Protein AF-A0A644VHV3-F1 (afdb_monomer_lite)

Organism: NCBI:txid1076179

Foldseek 3Di:
DFLPDDAAADAADPQLVVVLVVLVVQADDQDPPPDDPVVSCVVRVVSHLSLLVSLLCLRVNDPPDVVQCVVPPDDSVCVSVVVSVVSSCSLVPVDDPVRSVVSVVVSVVRRPVVVSCVVVVVVVVVVVVPPPDDDD

Radius of gyration: 18.45 Å; chains: 1; bounding box: 36×52×49 Å

pLDDT: mean 85.58, std 15.41, range [44.44, 98.0]

Secondary structure (DSSP, 8-state):
-BTTBPPPPPPP-HHHHHHHHHHHTTS-----SSS-HHHHHHHHGGG-THHHHHHHHHHH--TT-HHHH-STTTTTHHHHHHHHHHHHHHHHHHS-HHHHHHHHHHHHHHTTHHHHHHHHHHHHHHHHHS------

Sequence (136 aa):
MVGGVKYEVSPPSIATLIEVSGLVSQLPRVQSEGVNIIEEVIRTAKDCRVIGDILAVLILGPTTNPKNTKHRLFGLKNSFQKEYSRLVENILYDLSPSEVNSLTMELLKLKEIPDFFAITAFLSEINLLTPTGKAV

Structure (mmCIF, N/CA/C/O backbone):
data_AF-A0A644VHV3-F1
#
_entry.id   AF-A0A644VHV3-F1
#
loop_
_atom_site.group_PDB
_atom_site.id
_atom_site.type_symbol
_atom_site.label_atom_id
_atom_site.label_alt_id
_atom_site.label_comp_id
_atom_site.label_asym_id
_atom_site.label_entity_id
_atom_site.label_seq_id
_atom_site.pdbx_PDB_ins_code
_atom_site.Cartn_x
_atom_site.Cartn_y
_atom_site.Cartn_z
_atom_site.occupancy
_atom_site.B_iso_or_equiv
_atom_site.auth_seq_id
_atom_site.auth_comp_id
_atom_site.auth_asym_id
_atom_site.auth_atom_id
_atom_site.pdbx_PDB_model_num
ATOM 1 N N . MET A 1 1 ? 12.362 -9.249 -2.851 1.00 79.19 1 MET A N 1
ATOM 2 C CA . MET A 1 1 ? 11.900 -9.904 -4.101 1.00 79.19 1 MET A CA 1
ATOM 3 C C . MET A 1 1 ? 10.419 -10.178 -3.943 1.00 79.19 1 MET A C 1
ATOM 5 O O . MET A 1 1 ? 10.008 -10.425 -2.820 1.00 79.19 1 MET A O 1
ATOM 9 N N . VAL A 1 2 ? 9.637 -10.121 -5.016 1.00 87.00 2 VAL A N 1
ATOM 10 C CA . VAL A 1 2 ? 8.190 -10.391 -4.996 1.00 87.00 2 VAL A CA 1
ATOM 11 C C . VAL A 1 2 ? 7.864 -11.302 -6.177 1.00 87.00 2 VAL A C 1
ATOM 13 O O . VAL A 1 2 ? 8.220 -10.968 -7.309 1.00 87.00 2 VAL A O 1
ATOM 16 N N . GLY A 1 3 ? 7.284 -12.479 -5.923 1.00 81.00 3 GLY A N 1
ATOM 17 C CA . GLY A 1 3 ? 7.049 -13.497 -6.962 1.00 81.00 3 GLY A CA 1
ATOM 18 C C . GLY A 1 3 ? 8.317 -13.867 -7.748 1.00 81.00 3 GLY A C 1
ATOM 19 O O . GLY A 1 3 ? 8.314 -13.916 -8.975 1.00 81.00 3 GLY A O 1
ATOM 20 N N . GLY A 1 4 ? 9.461 -13.990 -7.062 1.00 82.19 4 GLY A N 1
ATOM 21 C CA . GLY A 1 4 ? 10.756 -14.285 -7.695 1.00 82.19 4 GLY A CA 1
ATOM 22 C C . GLY A 1 4 ? 11.373 -13.145 -8.523 1.00 82.19 4 GLY A C 1
ATOM 23 O O . GLY A 1 4 ? 12.461 -13.314 -9.069 1.00 82.19 4 GLY A O 1
ATOM 24 N N . VAL A 1 5 ? 10.742 -11.967 -8.586 1.00 87.44 5 VAL A N 1
ATOM 25 C CA . VAL A 1 5 ? 11.252 -10.788 -9.305 1.00 87.44 5 VAL A CA 1
ATOM 26 C C . VAL A 1 5 ? 11.867 -9.787 -8.321 1.00 87.44 5 VAL A C 1
ATOM 28 O O . VAL A 1 5 ? 11.356 -9.552 -7.221 1.00 87.44 5 VAL A O 1
ATOM 31 N N . LYS A 1 6 ? 13.007 -9.194 -8.692 1.00 89.81 6 LYS A N 1
ATOM 32 C CA . LYS A 1 6 ? 13.626 -8.096 -7.940 1.00 89.81 6 LYS A CA 1
ATOM 33 C C . LYS A 1 6 ? 13.107 -6.769 -8.489 1.00 89.81 6 LYS A C 1
ATOM 35 O O . LYS A 1 6 ? 13.349 -6.459 -9.648 1.00 89.81 6 LYS A O 1
ATOM 40 N N . TYR A 1 7 ? 12.432 -6.006 -7.638 1.00 88.75 7 TYR A N 1
ATOM 41 C CA . TYR A 1 7 ? 11.961 -4.658 -7.940 1.00 88.75 7 TYR A CA 1
ATOM 42 C C . TYR A 1 7 ? 12.870 -3.634 -7.265 1.00 88.75 7 TYR A C 1
ATOM 44 O O . TYR A 1 7 ? 13.326 -3.856 -6.140 1.00 88.75 7 TYR A O 1
ATOM 52 N N . GLU A 1 8 ? 13.134 -2.527 -7.951 1.00 88.81 8 GLU A N 1
ATOM 53 C CA . GLU A 1 8 ? 13.788 -1.368 -7.354 1.00 88.81 8 GLU A CA 1
ATOM 54 C C . GLU A 1 8 ? 12.729 -0.524 -6.641 1.00 88.81 8 GLU A C 1
ATOM 56 O O . GLU A 1 8 ? 11.767 -0.063 -7.257 1.00 88.81 8 GLU A O 1
ATOM 61 N N . VAL A 1 9 ? 12.875 -0.364 -5.325 1.00 91.50 9 VAL A N 1
ATOM 62 C CA . VAL A 1 9 ? 11.934 0.432 -4.535 1.00 91.50 9 VAL A CA 1
ATOM 63 C C . VAL A 1 9 ? 12.152 1.902 -4.866 1.00 91.50 9 VAL A C 1
ATOM 65 O O . VAL A 1 9 ? 13.238 2.443 -4.671 1.00 91.50 9 VAL A O 1
ATOM 68 N N . SER A 1 10 ? 11.098 2.556 -5.342 1.00 89.94 10 SER A N 1
ATOM 69 C CA . SER A 1 10 ? 11.120 3.977 -5.664 1.00 89.94 10 SER A CA 1
ATOM 70 C C . SER A 1 10 ? 11.483 4.817 -4.436 1.00 89.94 10 SER A C 1
ATOM 72 O O . SER A 1 10 ? 11.054 4.483 -3.323 1.00 89.94 10 SER A O 1
ATOM 74 N N . PRO A 1 11 ? 12.199 5.942 -4.611 1.00 90.38 11 PRO A N 1
ATOM 75 C CA . PRO A 1 11 ? 12.471 6.869 -3.521 1.00 90.38 11 PRO A CA 1
ATOM 76 C C . PRO A 1 11 ? 11.186 7.340 -2.813 1.00 90.38 11 PRO A C 1
ATOM 78 O O . PRO A 1 11 ? 10.105 7.326 -3.418 1.00 90.38 11 PRO A O 1
ATOM 81 N N . PRO A 1 12 ? 11.273 7.766 -1.542 1.00 91.06 12 PRO A N 1
ATOM 82 C CA . PRO A 1 12 ? 10.152 8.374 -0.831 1.00 91.06 12 PRO A CA 1
ATOM 83 C C . PRO A 1 12 ? 9.606 9.588 -1.581 1.00 91.06 12 PRO A C 1
ATOM 85 O O . PRO A 1 12 ? 10.353 10.375 -2.165 1.00 91.06 12 PRO A O 1
ATOM 88 N N . SER A 1 13 ? 8.283 9.738 -1.595 1.00 93.56 13 SER A N 1
ATOM 89 C CA . SER A 1 13 ? 7.646 10.929 -2.148 1.00 93.56 13 SER A CA 1
ATOM 90 C C . SER A 1 13 ? 6.311 11.204 -1.466 1.00 93.56 13 SER A C 1
ATOM 92 O O . SER A 1 13 ? 5.577 10.276 -1.121 1.00 93.56 13 SER A O 1
ATOM 94 N N . ILE A 1 14 ? 5.964 12.489 -1.345 1.00 93.75 14 ILE A N 1
ATOM 95 C CA . ILE A 1 14 ? 4.660 12.934 -0.828 1.00 93.75 14 ILE A CA 1
ATOM 96 C C . ILE A 1 14 ? 3.515 12.303 -1.636 1.00 93.75 14 ILE A C 1
ATOM 98 O O . ILE A 1 14 ? 2.535 11.835 -1.065 1.00 93.75 14 ILE A O 1
ATOM 102 N N . ALA A 1 15 ? 3.656 12.225 -2.963 1.00 94.56 15 ALA A N 1
ATOM 103 C CA . ALA A 1 15 ? 2.641 11.648 -3.840 1.00 94.56 15 ALA A CA 1
ATOM 104 C C . ALA A 1 15 ? 2.408 10.147 -3.579 1.00 94.56 15 ALA A C 1
ATOM 106 O O . ALA A 1 15 ? 1.265 9.702 -3.633 1.00 94.56 15 ALA A O 1
ATOM 107 N N . THR A 1 16 ? 3.452 9.384 -3.224 1.00 94.75 16 THR A N 1
ATOM 108 C CA . THR A 1 16 ? 3.307 7.983 -2.787 1.00 94.75 16 THR A CA 1
ATOM 109 C C . THR A 1 16 ? 2.397 7.890 -1.564 1.00 94.75 16 THR A C 1
ATOM 111 O O . THR A 1 16 ? 1.466 7.093 -1.559 1.00 94.75 16 THR A O 1
ATOM 114 N N . LEU A 1 17 ? 2.642 8.708 -0.535 1.00 95.56 17 LEU A N 1
ATOM 115 C CA . LEU A 1 17 ? 1.877 8.663 0.716 1.00 95.56 17 LEU A CA 1
ATOM 116 C C . LEU A 1 17 ? 0.434 9.155 0.537 1.00 95.56 17 LEU A C 1
ATOM 118 O O . LEU A 1 17 ? -0.477 8.597 1.145 1.00 95.56 17 LEU A O 1
ATOM 122 N N . ILE A 1 18 ? 0.207 10.137 -0.342 1.00 95.44 18 ILE A N 1
ATOM 123 C CA . ILE A 1 18 ? -1.143 10.575 -0.732 1.00 95.44 18 ILE A CA 1
ATOM 124 C C . ILE A 1 18 ? -1.911 9.429 -1.401 1.00 95.44 18 ILE A C 1
ATOM 126 O O . ILE A 1 18 ? -3.044 9.145 -1.017 1.00 95.44 18 ILE A O 1
ATOM 130 N N . GLU A 1 19 ? -1.307 8.759 -2.385 1.00 96.56 19 GLU A N 1
ATOM 131 C CA . GLU A 1 19 ? -1.970 7.679 -3.123 1.00 96.56 19 GLU A CA 1
ATOM 132 C C . GLU A 1 19 ? -2.214 6.453 -2.230 1.00 96.56 19 GLU A C 1
ATOM 134 O O . GLU A 1 19 ? -3.318 5.910 -2.226 1.00 96.56 19 GLU A O 1
ATOM 139 N N . VAL A 1 20 ? -1.245 6.086 -1.380 1.00 96.44 20 VAL A N 1
ATOM 140 C CA . VAL A 1 20 ? -1.416 5.043 -0.353 1.00 96.44 20 VAL A CA 1
ATOM 141 C C . VAL A 1 20 ? -2.551 5.390 0.608 1.00 96.44 20 VAL A C 1
ATOM 143 O O . VAL A 1 20 ? -3.379 4.528 0.881 1.00 96.44 20 VAL A O 1
ATOM 146 N N . SER A 1 21 ? -2.640 6.634 1.088 1.00 95.75 21 SER A N 1
ATOM 147 C CA . SER A 1 21 ? -3.743 7.079 1.953 1.00 95.75 21 SER A CA 1
ATOM 148 C C . SER A 1 21 ? -5.107 6.915 1.268 1.00 95.75 21 SER A C 1
ATOM 150 O O . SER A 1 21 ? -6.043 6.360 1.848 1.00 95.75 21 SER A O 1
ATOM 152 N N . GLY A 1 22 ? -5.201 7.302 -0.009 1.00 97.00 22 GLY A N 1
ATOM 153 C CA . GLY A 1 22 ? -6.402 7.099 -0.819 1.00 97.00 22 GLY A CA 1
ATOM 154 C C . GLY A 1 22 ? -6.779 5.623 -0.971 1.00 97.00 22 GLY A C 1
ATOM 155 O O . GLY A 1 22 ? -7.949 5.273 -0.832 1.00 97.00 22 GLY A O 1
ATOM 156 N N . LEU A 1 23 ? -5.807 4.740 -1.201 1.00 97.25 23 LEU A N 1
ATOM 157 C CA . LEU A 1 23 ? -6.042 3.297 -1.306 1.00 97.25 23 LEU A CA 1
ATOM 158 C C . LEU A 1 23 ? -6.438 2.671 0.040 1.00 97.25 23 LEU A C 1
ATOM 160 O O . LEU A 1 23 ? -7.383 1.890 0.097 1.00 97.25 23 LEU A O 1
ATOM 164 N N . VAL A 1 24 ? -5.783 3.059 1.138 1.00 95.69 24 VAL A N 1
ATOM 165 C CA . VAL A 1 24 ? -6.124 2.608 2.500 1.00 95.69 24 VAL A CA 1
ATOM 166 C C . VAL A 1 24 ? -7.560 2.984 2.862 1.00 95.69 24 VAL A C 1
ATOM 168 O O . VAL A 1 24 ? -8.247 2.193 3.500 1.00 95.69 24 VAL A O 1
ATOM 171 N N . SER A 1 25 ? -8.055 4.139 2.404 1.00 96.44 25 SER A N 1
ATOM 172 C CA . SER A 1 25 ? -9.447 4.551 2.642 1.00 96.44 25 SER A CA 1
ATOM 173 C C . SER A 1 25 ? -10.498 3.622 2.012 1.00 96.44 25 SER A C 1
ATOM 175 O O . SER A 1 25 ? -11.664 3.675 2.400 1.00 96.44 25 SER A O 1
ATOM 177 N N . GLN A 1 26 ? -10.094 2.769 1.062 1.00 96.31 26 GLN A N 1
ATOM 178 C CA . GLN A 1 26 ? -10.954 1.779 0.405 1.00 96.31 26 GLN A CA 1
ATOM 179 C C . GLN A 1 26 ? -10.984 0.433 1.140 1.00 96.31 26 GLN A C 1
ATOM 181 O O . GLN A 1 26 ? -11.816 -0.410 0.806 1.00 96.31 26 GLN A O 1
ATOM 186 N N . LEU A 1 27 ? -10.094 0.205 2.115 1.00 95.31 27 LEU A N 1
ATOM 187 C CA . LEU A 1 27 ? -10.106 -1.030 2.895 1.00 95.31 27 LEU A CA 1
ATOM 188 C C . LEU A 1 27 ? -11.428 -1.163 3.670 1.00 95.31 27 LEU A C 1
ATOM 190 O O . LEU A 1 27 ? -11.937 -0.171 4.207 1.00 95.31 27 LEU A O 1
ATOM 194 N N . PRO A 1 28 ? -11.989 -2.383 3.773 1.00 93.06 28 PRO A N 1
ATOM 195 C CA . PRO A 1 28 ? -13.171 -2.607 4.589 1.00 93.06 28 PRO A CA 1
ATOM 196 C C . PRO A 1 28 ? -12.867 -2.276 6.053 1.00 93.06 28 PRO A C 1
ATOM 198 O O . PRO A 1 28 ? -11.754 -2.472 6.545 1.00 93.06 28 PRO A O 1
ATOM 201 N N . ARG A 1 29 ? -13.878 -1.797 6.782 1.00 89.75 29 ARG A N 1
ATOM 202 C CA . ARG A 1 29 ? -13.746 -1.587 8.228 1.00 89.75 29 ARG A CA 1
ATOM 203 C C . ARG A 1 29 ? -13.602 -2.937 8.924 1.00 89.75 29 ARG A C 1
ATOM 205 O O . ARG A 1 29 ? -14.565 -3.705 8.969 1.00 89.75 29 ARG A O 1
ATOM 212 N N . VAL A 1 30 ? -12.420 -3.176 9.484 1.00 86.44 30 VAL A N 1
ATOM 213 C CA . VAL A 1 30 ? -12.123 -4.359 10.291 1.00 86.44 30 VAL A CA 1
ATOM 214 C C . VAL A 1 30 ? -12.462 -4.069 11.749 1.00 86.44 30 VAL A C 1
ATOM 216 O O . VAL A 1 30 ? -11.990 -3.084 12.317 1.00 86.44 30 VAL A O 1
ATOM 219 N N . GLN A 1 31 ? -13.291 -4.912 12.357 1.00 81.19 31 GLN A N 1
ATOM 220 C CA . GLN A 1 31 ? -13.576 -4.849 13.789 1.00 81.19 31 GLN A CA 1
ATOM 221 C C . GLN A 1 31 ? -12.488 -5.603 14.553 1.00 81.19 31 GLN A C 1
ATOM 223 O O . GLN A 1 31 ? -12.355 -6.815 14.418 1.00 81.19 31 GLN A O 1
ATOM 228 N N . SER A 1 32 ? -11.702 -4.880 15.348 1.00 73.56 32 SER A N 1
ATOM 229 C CA . SER A 1 32 ? -10.607 -5.455 16.139 1.00 73.56 32 SER A CA 1
ATOM 230 C C . SER A 1 32 ? -11.008 -5.834 17.566 1.00 73.56 32 SER A C 1
ATOM 232 O O . SER A 1 32 ? -10.262 -6.543 18.235 1.00 73.56 32 SER A O 1
ATOM 234 N N . GLU A 1 33 ? -12.164 -5.375 18.049 1.00 81.25 33 GLU A N 1
ATOM 235 C CA . GLU A 1 33 ? -12.616 -5.578 19.427 1.00 81.25 33 GLU A CA 1
ATOM 236 C C . GLU A 1 33 ? -13.902 -6.403 19.479 1.00 81.25 33 GLU A C 1
ATOM 238 O O . GLU A 1 33 ? -14.856 -6.133 18.753 1.00 81.25 33 GLU A O 1
ATOM 243 N N . GLY A 1 34 ? -13.934 -7.407 20.360 1.00 79.38 34 GLY A N 1
ATOM 244 C CA . GLY A 1 34 ? -15.148 -8.171 20.667 1.00 79.38 34 GLY A CA 1
ATOM 245 C C . GLY A 1 34 ? -15.638 -9.131 19.575 1.00 79.38 34 GLY A C 1
ATOM 246 O O . GLY A 1 34 ? -16.719 -9.693 19.732 1.00 79.38 34 GLY A O 1
ATOM 247 N N . VAL A 1 35 ? -14.869 -9.347 18.499 1.00 82.75 35 VAL A N 1
ATOM 248 C CA . VAL A 1 35 ? -15.245 -10.208 17.360 1.00 82.75 35 VAL A CA 1
ATOM 249 C C . VAL A 1 35 ? -14.270 -11.379 17.198 1.00 82.75 35 VAL A C 1
ATOM 251 O O . VAL A 1 35 ? -13.074 -11.264 17.466 1.00 82.75 35 VAL A O 1
ATOM 254 N N . ASN A 1 36 ? -14.782 -12.524 16.739 1.00 91.31 36 ASN A N 1
ATOM 255 C CA . ASN A 1 36 ? -13.964 -13.667 16.344 1.00 91.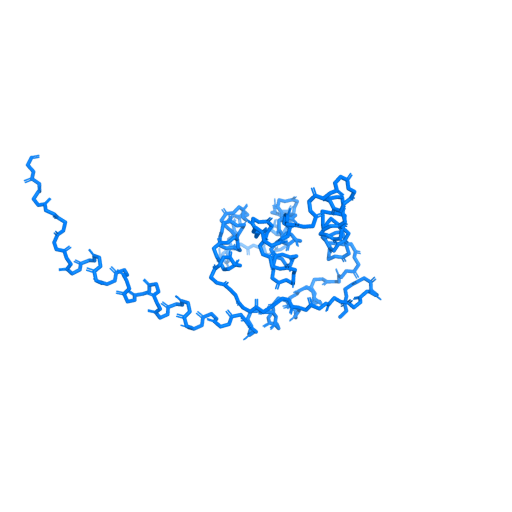31 36 ASN A CA 1
ATOM 256 C C . ASN A 1 36 ? -13.165 -13.337 15.070 1.00 91.31 36 ASN A C 1
ATOM 258 O O . ASN A 1 36 ? -13.739 -13.077 14.014 1.00 91.31 36 ASN A O 1
ATOM 262 N N . ILE A 1 37 ? -11.834 -13.405 15.156 1.00 90.94 37 ILE A N 1
ATOM 263 C CA . ILE A 1 37 ? -10.919 -13.077 14.051 1.00 90.94 37 ILE A CA 1
ATOM 264 C C . ILE A 1 37 ? -11.214 -13.910 12.795 1.00 90.94 37 ILE A C 1
ATOM 266 O O . ILE A 1 37 ? -11.148 -13.385 11.689 1.00 90.94 37 ILE A O 1
ATOM 270 N N . ILE A 1 38 ? -11.558 -15.194 12.940 1.00 92.94 38 ILE A N 1
ATOM 271 C CA . ILE A 1 38 ? -11.833 -16.072 11.793 1.00 92.94 38 ILE A CA 1
ATOM 272 C C . ILE A 1 38 ? -13.086 -15.596 11.053 1.00 92.94 38 ILE A C 1
ATOM 274 O O . ILE A 1 38 ? -13.072 -15.483 9.828 1.00 92.94 38 ILE A O 1
ATOM 278 N N . GLU A 1 39 ? -14.152 -15.282 11.789 1.00 91.75 39 GLU A N 1
ATOM 279 C CA . GLU A 1 39 ? -15.399 -14.766 11.214 1.00 91.75 39 GLU A CA 1
ATOM 280 C C . GLU A 1 39 ? -15.167 -13.422 10.522 1.00 91.75 39 GLU A C 1
ATOM 282 O O . GLU A 1 39 ? -15.628 -13.208 9.400 1.00 91.75 39 GLU A O 1
ATOM 287 N N . GLU A 1 40 ? -14.390 -12.545 11.155 1.00 92.88 40 GLU A N 1
ATOM 288 C CA . GLU A 1 40 ? -14.056 -11.236 10.608 1.00 92.88 40 GLU A CA 1
ATOM 289 C C . GLU A 1 40 ? -13.243 -11.333 9.313 1.00 92.88 40 GLU A C 1
ATOM 291 O O . GLU A 1 40 ? -13.531 -10.633 8.338 1.00 92.88 40 GLU A O 1
ATOM 296 N N . VAL A 1 41 ? -12.263 -12.236 9.268 1.00 93.12 41 VAL A N 1
ATOM 297 C CA . VAL A 1 41 ? -11.461 -12.488 8.067 1.00 93.12 41 VAL A CA 1
ATOM 298 C C . VAL A 1 41 ? -12.333 -13.059 6.951 1.00 93.12 41 VAL A C 1
ATOM 300 O O . VAL A 1 41 ? -12.291 -12.544 5.837 1.00 93.12 41 VAL A O 1
ATOM 303 N N . ILE A 1 42 ? -13.173 -14.061 7.228 1.00 93.50 42 ILE A N 1
ATOM 304 C CA . ILE A 1 42 ? -14.086 -14.631 6.220 1.00 93.50 42 ILE A CA 1
ATOM 305 C C . ILE A 1 42 ? -15.039 -13.557 5.671 1.00 93.50 42 ILE A C 1
ATOM 307 O O . ILE A 1 42 ? -15.329 -13.537 4.473 1.00 93.50 42 ILE A O 1
ATOM 311 N N . ARG A 1 43 ? -15.499 -12.639 6.529 1.00 92.69 43 ARG A N 1
ATOM 312 C CA . ARG A 1 43 ? -16.398 -11.538 6.163 1.00 92.69 43 ARG A CA 1
ATOM 313 C C . ARG A 1 43 ? -15.738 -10.510 5.245 1.00 92.69 43 ARG A C 1
ATOM 315 O O . ARG A 1 43 ? -16.391 -10.037 4.317 1.00 92.69 43 ARG A O 1
ATOM 322 N N . THR A 1 44 ? -14.485 -10.150 5.518 1.00 94.56 44 THR A N 1
ATOM 323 C CA . THR A 1 44 ? -13.831 -8.968 4.927 1.00 94.56 44 THR A CA 1
ATOM 324 C C . THR A 1 44 ? -12.798 -9.289 3.847 1.00 94.56 44 THR A C 1
ATOM 326 O O . THR A 1 44 ? -12.586 -8.468 2.958 1.00 94.56 44 THR A O 1
ATOM 329 N N . ALA A 1 45 ? -12.179 -10.475 3.853 1.00 94.06 45 ALA A N 1
ATOM 330 C CA . ALA A 1 45 ? -11.006 -10.768 3.021 1.00 94.06 45 ALA A CA 1
ATOM 331 C C . ALA A 1 45 ? -11.241 -10.606 1.511 1.00 94.06 45 ALA A C 1
ATOM 333 O O . ALA A 1 45 ? -10.344 -10.159 0.797 1.00 94.06 45 ALA A O 1
ATOM 334 N N . LYS A 1 46 ? -12.447 -10.921 1.015 1.00 93.38 46 LYS A N 1
ATOM 335 C CA . LYS A 1 46 ? -12.802 -10.757 -0.408 1.00 93.38 46 LYS A CA 1
ATOM 336 C C . LYS A 1 46 ? -12.686 -9.301 -0.892 1.00 93.38 46 LYS A C 1
ATOM 338 O O . LYS A 1 46 ? -12.439 -9.074 -2.073 1.00 93.38 46 LYS A O 1
ATOM 343 N N . ASP A 1 47 ? -12.835 -8.341 0.021 1.00 94.25 47 ASP A N 1
ATOM 344 C CA . ASP A 1 47 ? -12.829 -6.904 -0.253 1.00 94.25 47 ASP A CA 1
ATOM 345 C C . ASP A 1 47 ? -11.428 -6.285 -0.028 1.00 94.25 47 ASP A C 1
ATOM 347 O O . ASP A 1 47 ? -11.226 -5.090 -0.227 1.00 94.25 47 ASP A O 1
ATOM 351 N N . CYS A 1 48 ? -10.421 -7.093 0.332 1.00 95.25 48 CYS A N 1
ATOM 352 C CA . CYS A 1 48 ? -9.056 -6.645 0.633 1.00 95.25 48 CYS A CA 1
ATOM 353 C C . CYS A 1 48 ? -8.093 -6.695 -0.566 1.00 95.25 48 CYS A C 1
ATOM 355 O O . CYS A 1 48 ? -6.879 -6.583 -0.390 1.00 95.25 48 CYS A O 1
ATOM 357 N N . ARG A 1 49 ? -8.595 -6.832 -1.802 1.00 95.44 49 ARG A N 1
ATOM 358 C CA . ARG A 1 49 ? -7.742 -6.885 -3.009 1.00 95.44 49 ARG A CA 1
ATOM 359 C C . ARG A 1 49 ? -6.847 -5.645 -3.164 1.00 95.44 49 ARG A C 1
ATOM 361 O O . ARG A 1 49 ? -5.736 -5.760 -3.674 1.00 95.44 49 ARG A O 1
ATOM 368 N N . VAL A 1 50 ? -7.301 -4.501 -2.645 1.00 97.06 50 VAL A N 1
ATOM 369 C CA . VAL A 1 50 ? -6.576 -3.218 -2.630 1.00 97.06 50 VAL A CA 1
ATOM 370 C C . VAL A 1 50 ? -5.228 -3.273 -1.891 1.00 97.06 50 VAL A C 1
ATOM 372 O O . VAL A 1 50 ? -4.368 -2.429 -2.125 1.00 97.06 50 VAL A O 1
ATOM 375 N N . ILE A 1 51 ? -4.979 -4.290 -1.051 1.00 97.62 51 ILE A N 1
ATOM 376 C CA . ILE A 1 51 ? -3.662 -4.518 -0.426 1.00 97.62 51 ILE A CA 1
ATOM 377 C C . ILE A 1 51 ? -2.558 -4.638 -1.486 1.00 97.62 51 ILE A C 1
ATOM 379 O O . ILE A 1 51 ? -1.466 -4.094 -1.304 1.00 97.62 51 ILE A O 1
ATOM 383 N N . GLY A 1 52 ? -2.848 -5.309 -2.607 1.00 97.75 52 GLY A N 1
ATOM 384 C CA . GLY A 1 52 ? -1.901 -5.432 -3.712 1.00 97.75 52 GLY A CA 1
ATOM 385 C C . GLY A 1 52 ? -1.528 -4.069 -4.296 1.00 97.75 52 GLY A C 1
ATOM 386 O O . GLY A 1 52 ? -0.346 -3.782 -4.478 1.00 97.75 52 GLY A O 1
ATOM 387 N N . ASP A 1 53 ? -2.520 -3.202 -4.511 1.00 97.88 53 ASP A N 1
ATOM 388 C CA . ASP A 1 53 ? -2.320 -1.857 -5.056 1.00 97.88 53 ASP A CA 1
ATOM 389 C C . ASP A 1 53 ? -1.533 -0.955 -4.092 1.00 97.88 53 ASP A C 1
ATOM 391 O O . ASP A 1 53 ? -0.619 -0.244 -4.516 1.00 97.88 53 ASP A O 1
ATOM 395 N N . ILE A 1 54 ? -1.825 -1.026 -2.785 1.00 98.00 54 ILE A N 1
ATOM 396 C CA . ILE A 1 54 ? -1.094 -0.289 -1.737 1.00 98.00 54 ILE A CA 1
ATOM 397 C C . ILE A 1 54 ? 0.399 -0.620 -1.803 1.00 98.00 54 ILE A C 1
ATOM 399 O O . ILE A 1 54 ? 1.248 0.275 -1.856 1.00 98.00 54 ILE A O 1
ATOM 403 N N . LEU A 1 55 ? 0.728 -1.911 -1.824 1.00 97.88 55 LEU A N 1
ATOM 404 C CA . LEU A 1 55 ? 2.113 -2.369 -1.849 1.00 97.88 55 LEU A CA 1
ATOM 405 C C . LEU A 1 55 ? 2.795 -2.079 -3.185 1.00 97.88 55 LEU A C 1
ATOM 407 O O . LEU A 1 55 ? 3.960 -1.680 -3.198 1.00 97.88 55 LEU A O 1
ATOM 411 N N . ALA A 1 56 ? 2.076 -2.193 -4.301 1.00 97.19 56 ALA A N 1
ATOM 412 C CA . ALA A 1 56 ? 2.602 -1.821 -5.606 1.00 97.19 56 ALA A CA 1
ATOM 413 C C . ALA A 1 56 ? 2.952 -0.326 -5.677 1.00 97.19 56 ALA A C 1
ATOM 415 O O . ALA A 1 56 ? 4.018 0.015 -6.186 1.00 97.19 56 ALA A O 1
ATOM 416 N N . VAL A 1 57 ? 2.133 0.563 -5.102 1.00 96.88 57 VAL A N 1
ATOM 417 C CA . VAL A 1 57 ? 2.442 2.003 -5.008 1.00 96.88 57 VAL A CA 1
ATOM 418 C C . VAL A 1 57 ? 3.629 2.270 -4.081 1.00 96.88 57 VAL A C 1
ATOM 420 O O . VAL A 1 57 ? 4.483 3.105 -4.386 1.00 96.88 57 VAL A O 1
ATOM 423 N N . LEU A 1 58 ? 3.741 1.549 -2.963 1.00 96.19 58 LEU A N 1
ATOM 424 C CA . LEU A 1 58 ? 4.905 1.659 -2.080 1.00 96.19 58 LEU A CA 1
ATOM 425 C C . LEU A 1 58 ? 6.206 1.224 -2.782 1.00 96.19 58 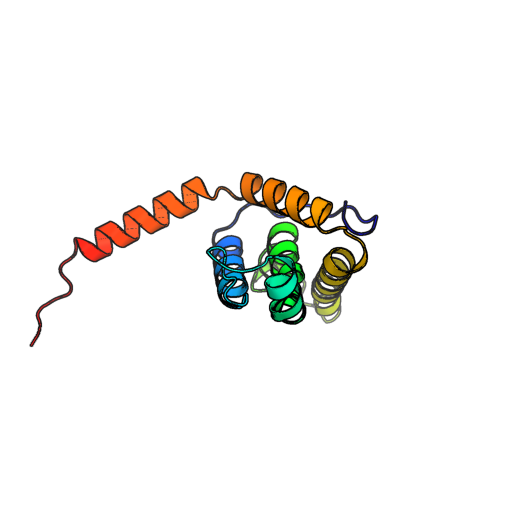LEU A C 1
ATOM 427 O O . LEU A 1 58 ? 7.252 1.831 -2.549 1.00 96.19 58 LEU A O 1
ATOM 431 N N . ILE A 1 59 ? 6.159 0.224 -3.664 1.00 95.88 59 ILE A N 1
ATOM 432 C CA . ILE A 1 59 ? 7.332 -0.276 -4.396 1.00 95.88 59 ILE A CA 1
ATOM 433 C C . ILE A 1 59 ? 7.639 0.590 -5.626 1.00 95.88 59 ILE A C 1
ATOM 435 O O . ILE A 1 59 ? 8.739 1.124 -5.731 1.00 95.88 59 ILE A O 1
ATOM 439 N N . LEU A 1 60 ? 6.688 0.760 -6.544 1.00 94.12 60 LEU A N 1
ATOM 440 C CA . LEU A 1 60 ? 6.891 1.407 -7.852 1.00 94.12 60 LEU A CA 1
ATOM 441 C C . LEU A 1 60 ? 6.621 2.919 -7.849 1.00 94.12 60 LEU A C 1
ATOM 443 O O . LEU A 1 60 ? 6.854 3.596 -8.852 1.00 94.12 60 LEU A O 1
ATOM 447 N N . GLY A 1 61 ? 6.128 3.459 -6.735 1.00 93.12 61 GLY A N 1
ATOM 448 C CA . GLY A 1 61 ? 5.702 4.848 -6.640 1.00 93.12 61 GLY A CA 1
ATOM 449 C C . GLY A 1 61 ? 4.284 5.086 -7.182 1.00 93.12 61 GLY A C 1
ATOM 450 O O . GLY A 1 61 ? 3.599 4.154 -7.603 1.00 93.12 61 GLY A O 1
ATOM 451 N N . PRO A 1 62 ? 3.821 6.348 -7.152 1.00 92.50 62 PRO A N 1
ATOM 452 C CA . PRO A 1 62 ? 2.445 6.696 -7.485 1.00 92.50 62 PRO A CA 1
ATOM 453 C C . PRO A 1 62 ? 2.163 6.502 -8.977 1.00 92.50 62 PRO A C 1
ATOM 455 O O . PRO A 1 62 ? 2.953 6.918 -9.836 1.00 92.50 62 PRO A O 1
ATOM 458 N N . THR A 1 63 ? 1.007 5.921 -9.300 1.00 86.75 63 THR A N 1
ATOM 459 C CA . THR A 1 63 ? 0.564 5.701 -10.689 1.00 86.75 63 THR A CA 1
ATOM 460 C C . THR A 1 63 ? 0.346 7.021 -11.432 1.00 86.75 63 THR A C 1
ATOM 462 O O . THR A 1 63 ? 0.518 7.108 -12.650 1.00 86.75 63 THR A O 1
ATOM 465 N N . THR A 1 64 ? 0.054 8.083 -10.681 1.00 78.75 64 THR A N 1
ATOM 466 C CA . THR A 1 64 ? -0.156 9.450 -11.170 1.00 78.75 64 THR A CA 1
ATOM 467 C C . THR A 1 64 ? 1.135 10.197 -11.532 1.00 78.75 64 THR A C 1
ATOM 469 O O . THR A 1 64 ? 1.072 11.321 -12.038 1.00 78.75 64 THR A O 1
ATOM 472 N N . ASN A 1 65 ? 2.320 9.608 -11.318 1.00 77.31 65 ASN A N 1
ATOM 473 C CA . ASN A 1 65 ? 3.591 10.294 -11.543 1.00 77.31 65 ASN A CA 1
ATOM 474 C C . ASN A 1 65 ? 3.770 10.721 -13.021 1.00 77.31 65 ASN A C 1
ATOM 476 O O . ASN A 1 65 ? 3.839 9.877 -13.922 1.00 77.31 65 ASN A O 1
ATOM 480 N N . PRO A 1 66 ? 3.955 12.024 -13.308 1.00 65.31 66 PRO A N 1
ATOM 481 C CA . PRO A 1 66 ? 4.131 12.510 -14.673 1.00 65.31 66 PRO A CA 1
ATOM 482 C C . PRO A 1 66 ? 5.438 12.034 -15.333 1.00 65.31 66 PRO A C 1
ATOM 484 O O . PRO A 1 66 ? 5.556 12.053 -16.557 1.00 65.31 66 PRO A O 1
ATOM 487 N N . LYS A 1 67 ? 6.445 11.590 -14.570 1.00 65.94 67 LYS A N 1
ATOM 488 C CA . LYS A 1 67 ? 7.653 10.968 -15.143 1.00 65.94 67 LYS A CA 1
ATOM 489 C C . LYS A 1 67 ? 7.352 9.584 -15.723 1.00 65.94 67 LYS A C 1
ATOM 491 O O . LYS A 1 67 ? 7.870 9.265 -16.790 1.00 65.94 67 LYS A O 1
ATOM 496 N N . ASN A 1 68 ? 6.412 8.848 -15.126 1.00 59.34 68 ASN A N 1
ATOM 497 C CA . ASN A 1 68 ? 5.931 7.560 -15.639 1.00 59.34 68 ASN A CA 1
ATOM 498 C C . ASN A 1 68 ? 5.139 7.724 -16.952 1.00 59.34 68 ASN A C 1
ATOM 500 O O . ASN A 1 68 ? 4.948 6.765 -17.694 1.00 59.34 68 ASN A O 1
ATOM 504 N N . THR A 1 69 ? 4.728 8.953 -17.297 1.00 51.16 69 THR A N 1
ATOM 505 C CA . THR A 1 69 ? 4.070 9.276 -18.572 1.00 51.16 69 THR A CA 1
ATOM 506 C C . THR A 1 69 ? 4.994 9.884 -19.633 1.00 51.16 69 THR A C 1
ATOM 508 O O . THR A 1 69 ? 4.565 9.971 -20.779 1.00 51.16 69 THR A O 1
ATOM 511 N N . LYS A 1 70 ? 6.242 10.287 -19.330 1.00 45.34 70 LYS A N 1
ATOM 512 C CA . LYS A 1 70 ? 7.108 11.055 -20.260 1.00 45.34 70 LYS A CA 1
ATOM 513 C C . LYS A 1 70 ? 7.891 10.242 -21.302 1.00 45.34 70 LYS A C 1
ATOM 515 O O . LYS A 1 70 ? 8.320 10.838 -22.286 1.00 45.34 70 LYS A O 1
ATOM 520 N N . HIS A 1 71 ? 7.984 8.913 -21.209 1.00 44.84 71 HIS A N 1
ATOM 521 C CA . HIS A 1 71 ? 8.522 8.060 -22.295 1.00 44.84 71 HIS A CA 1
ATOM 522 C C . HIS A 1 71 ? 7.503 7.847 -23.438 1.00 44.84 71 HIS A C 1
ATOM 524 O O . HIS A 1 71 ? 7.255 6.753 -23.937 1.00 44.84 71 HIS A O 1
ATOM 530 N N . ARG A 1 72 ? 6.865 8.951 -23.825 1.00 47.69 72 ARG A N 1
ATOM 531 C CA . ARG A 1 72 ? 5.515 9.079 -24.378 1.00 47.69 72 ARG A CA 1
ATOM 532 C C . ARG A 1 72 ? 5.434 8.899 -25.900 1.00 47.69 72 ARG A C 1
ATOM 534 O O . ARG A 1 72 ? 4.579 9.505 -26.537 1.00 47.69 72 ARG A O 1
ATOM 541 N N . LEU A 1 73 ? 6.298 8.069 -26.482 1.00 45.28 73 LEU A N 1
ATOM 542 C CA . LEU A 1 73 ? 6.197 7.628 -27.877 1.00 45.28 73 LEU A CA 1
ATOM 543 C C . LEU A 1 73 ? 5.619 6.205 -27.911 1.00 45.28 73 LEU A C 1
ATOM 545 O O . LEU A 1 73 ? 6.333 5.219 -27.784 1.00 45.28 73 LEU A O 1
ATOM 549 N N . PHE A 1 74 ? 4.285 6.149 -27.995 1.00 47.72 74 PHE A N 1
ATOM 550 C CA . PHE A 1 74 ? 3.403 5.090 -28.523 1.00 47.72 74 PHE A CA 1
ATOM 551 C C . PHE A 1 74 ? 3.565 3.596 -28.140 1.00 47.72 74 PHE A C 1
ATOM 553 O O . PHE A 1 74 ? 2.708 2.813 -28.534 1.00 47.72 74 PHE A O 1
ATOM 560 N N . GLY A 1 75 ? 4.543 3.183 -27.322 1.00 54.22 75 GLY A N 1
ATOM 561 C CA . GLY A 1 75 ? 4.713 1.776 -26.901 1.00 54.22 75 GLY A CA 1
ATOM 562 C C . GLY A 1 75 ? 4.910 1.536 -25.396 1.00 54.22 75 GLY A C 1
ATOM 563 O O . GLY A 1 75 ? 4.531 0.484 -24.887 1.00 54.22 75 GLY A O 1
ATOM 564 N N . LEU A 1 76 ? 5.449 2.510 -24.649 1.00 51.06 76 LEU A N 1
ATOM 565 C CA . LEU A 1 76 ? 5.855 2.307 -23.246 1.00 51.06 76 LEU A CA 1
ATOM 566 C C . LEU A 1 76 ? 4.755 2.520 -22.196 1.00 51.06 76 LEU A C 1
ATOM 568 O O . LEU A 1 76 ? 4.933 2.082 -21.061 1.00 51.06 76 LEU A O 1
ATOM 572 N N . LYS A 1 77 ? 3.603 3.113 -22.547 1.00 51.91 77 LYS A N 1
ATOM 573 C CA . LYS A 1 77 ? 2.450 3.207 -21.621 1.00 51.91 77 LYS A CA 1
ATOM 574 C C . LYS A 1 77 ? 2.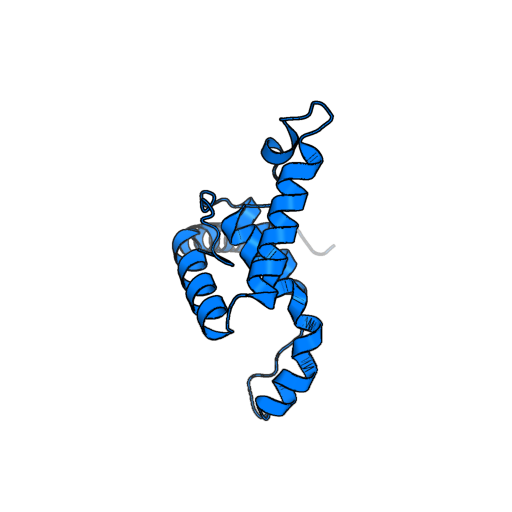013 1.826 -21.116 1.00 51.91 77 LYS A C 1
ATOM 576 O O . LYS A 1 77 ? 1.589 1.695 -19.974 1.00 51.91 77 LYS A O 1
ATOM 581 N N . ASN A 1 78 ? 2.191 0.799 -21.946 1.00 60.12 78 ASN A N 1
ATOM 582 C CA . ASN A 1 78 ? 1.894 -0.579 -21.586 1.00 60.12 78 ASN A CA 1
ATOM 583 C C . ASN A 1 78 ? 2.902 -1.155 -20.581 1.00 60.12 78 ASN A C 1
ATOM 585 O O . ASN A 1 78 ? 2.547 -2.088 -19.879 1.00 60.12 78 ASN A O 1
ATOM 589 N N . SER A 1 79 ? 4.134 -0.635 -20.487 1.00 74.88 79 SER A N 1
ATOM 590 C CA . SER A 1 79 ? 5.195 -1.258 -19.682 1.00 74.88 79 SER A CA 1
ATOM 591 C C . SER A 1 79 ? 5.003 -1.039 -18.185 1.00 74.88 79 SER A C 1
ATOM 593 O O . SER A 1 79 ? 4.958 -2.021 -17.455 1.00 74.88 79 SER A O 1
ATOM 595 N N . PHE A 1 80 ? 4.825 0.210 -17.730 1.00 82.56 80 PHE A N 1
ATOM 596 C CA . PHE A 1 80 ? 4.598 0.492 -16.304 1.00 82.56 80 PHE A CA 1
ATOM 597 C C . PHE A 1 80 ? 3.289 -0.134 -15.823 1.00 82.56 80 PHE A C 1
ATOM 599 O O . PHE A 1 80 ? 3.268 -0.790 -14.793 1.00 82.56 80 PHE A O 1
ATOM 606 N N . GLN A 1 81 ? 2.208 0.000 -16.601 1.00 84.12 81 GLN A N 1
ATOM 607 C CA . GLN A 1 81 ? 0.926 -0.605 -16.241 1.00 84.12 81 GLN A CA 1
ATOM 608 C C . GLN A 1 81 ? 1.028 -2.132 -16.157 1.00 84.12 81 GLN A C 1
ATOM 610 O O . GLN A 1 81 ? 0.488 -2.732 -15.235 1.00 84.12 81 GLN A O 1
ATOM 615 N N . LYS A 1 82 ? 1.742 -2.769 -17.094 1.00 87.88 82 LYS A N 1
ATOM 616 C CA . LYS A 1 82 ? 1.966 -4.218 -17.076 1.00 87.88 82 LYS A CA 1
ATOM 617 C C . LYS A 1 82 ? 2.841 -4.643 -15.902 1.00 87.88 82 LYS A C 1
ATOM 619 O O . LYS A 1 82 ? 2.560 -5.668 -15.294 1.00 87.88 82 LYS A O 1
ATOM 624 N N . GLU A 1 83 ? 3.884 -3.882 -15.589 1.00 90.38 83 GLU A N 1
ATOM 625 C CA . GLU A 1 83 ? 4.744 -4.133 -14.433 1.00 90.38 83 GLU A CA 1
ATOM 626 C C . GLU A 1 83 ? 3.975 -3.980 -13.119 1.00 90.38 83 GLU A C 1
ATOM 628 O O . GLU A 1 83 ? 4.061 -4.862 -12.270 1.00 90.38 83 GLU A O 1
ATOM 633 N N . TYR A 1 84 ? 3.165 -2.927 -12.997 1.00 93.06 84 TYR A N 1
ATOM 634 C CA . TYR A 1 84 ? 2.277 -2.687 -11.865 1.00 93.06 84 TYR A CA 1
ATOM 635 C C . TYR A 1 84 ? 1.279 -3.832 -11.692 1.00 93.06 84 TYR A C 1
ATOM 637 O O . TYR A 1 84 ? 1.237 -4.448 -10.634 1.00 93.06 84 TYR A O 1
ATOM 645 N N . SER A 1 85 ? 0.530 -4.182 -12.744 1.00 93.44 85 SER A N 1
ATOM 646 C CA . SER A 1 85 ? -0.435 -5.287 -12.696 1.00 93.44 85 SER A CA 1
ATOM 647 C C . SER A 1 85 ? 0.230 -6.618 -12.348 1.00 93.44 85 SER A C 1
ATOM 649 O O . SER A 1 85 ? -0.293 -7.351 -11.516 1.00 93.44 85 SER A O 1
ATOM 651 N N . ARG A 1 86 ? 1.412 -6.903 -12.911 1.00 94.62 86 ARG A N 1
ATOM 652 C CA . ARG A 1 86 ? 2.184 -8.105 -12.572 1.00 94.62 86 ARG A CA 1
ATOM 653 C C . ARG A 1 86 ? 2.641 -8.098 -11.116 1.00 94.62 86 ARG A C 1
ATOM 655 O O . ARG A 1 86 ? 2.579 -9.126 -10.458 1.00 94.62 86 ARG A O 1
ATOM 662 N N . LEU A 1 87 ? 3.110 -6.960 -10.610 1.00 96.62 87 LEU A N 1
ATOM 663 C CA . LEU A 1 87 ? 3.518 -6.839 -9.216 1.00 96.62 87 LEU A CA 1
ATOM 664 C C . LEU A 1 87 ? 2.327 -7.064 -8.276 1.00 96.62 87 LEU A C 1
ATOM 666 O O . LEU A 1 87 ? 2.464 -7.814 -7.317 1.00 96.62 87 LEU A O 1
ATOM 670 N N . VAL A 1 88 ? 1.164 -6.477 -8.572 1.00 97.25 88 VAL A N 1
ATOM 671 C CA . VAL A 1 88 ? -0.075 -6.700 -7.810 1.00 97.25 88 VAL A CA 1
ATOM 672 C C . VAL A 1 88 ? -0.446 -8.183 -7.790 1.00 97.25 88 VAL A C 1
ATOM 674 O O . VAL A 1 88 ? -0.728 -8.722 -6.723 1.00 97.25 88 VAL A O 1
ATOM 677 N N . GLU A 1 89 ? -0.409 -8.864 -8.937 1.00 96.38 89 GLU A N 1
ATOM 678 C CA . GLU A 1 89 ? -0.668 -10.307 -9.008 1.00 96.38 89 GLU A CA 1
ATOM 679 C C . GLU A 1 89 ? 0.333 -11.104 -8.168 1.00 96.38 89 GLU A C 1
ATOM 681 O O . GLU A 1 89 ? -0.082 -11.897 -7.326 1.00 96.38 89 GLU A O 1
ATOM 686 N N . ASN A 1 90 ? 1.631 -10.836 -8.310 1.00 97.06 90 ASN A N 1
ATOM 687 C CA . ASN A 1 90 ? 2.658 -11.516 -7.527 1.00 97.06 90 ASN A CA 1
ATOM 688 C C . ASN A 1 90 ? 2.474 -11.287 -6.012 1.00 97.06 90 ASN A C 1
ATOM 690 O O . ASN A 1 90 ? 2.687 -12.196 -5.216 1.00 97.06 90 ASN A O 1
ATOM 694 N N . ILE A 1 91 ? 2.069 -10.084 -5.588 1.00 97.81 91 ILE A N 1
ATOM 695 C CA . ILE A 1 91 ? 1.782 -9.794 -4.173 1.00 97.81 91 ILE A CA 1
ATOM 696 C C . ILE A 1 91 ? 0.599 -10.631 -3.679 1.00 97.81 91 ILE A C 1
ATOM 698 O O . ILE A 1 91 ? 0.658 -11.174 -2.581 1.00 97.81 91 ILE A O 1
ATOM 702 N N . LEU A 1 92 ? -0.477 -10.711 -4.464 1.00 96.88 92 LEU A N 1
ATOM 703 C CA . LEU A 1 92 ? -1.723 -11.355 -4.045 1.00 96.88 92 LEU A CA 1
ATOM 704 C C . LEU A 1 92 ? -1.674 -12.885 -4.112 1.00 96.88 92 LEU A C 1
ATOM 706 O O . LEU A 1 92 ? -2.366 -13.537 -3.332 1.00 96.88 92 LEU A O 1
ATOM 710 N N . TYR A 1 93 ? -0.911 -13.449 -5.050 1.00 96.06 93 TYR A N 1
ATOM 711 C CA . TYR A 1 93 ? -0.942 -14.883 -5.346 1.00 96.06 93 TYR A CA 1
ATOM 712 C C . TYR A 1 93 ? 0.344 -15.627 -4.981 1.00 96.06 93 TYR A C 1
ATOM 714 O O . TYR A 1 93 ? 0.267 -16.825 -4.711 1.00 96.06 93 TYR A O 1
ATOM 722 N N . ASP A 1 94 ? 1.493 -14.944 -4.920 1.00 96.12 94 ASP A N 1
ATOM 723 C CA . ASP A 1 94 ? 2.780 -15.608 -4.669 1.00 96.12 94 ASP A CA 1
ATOM 724 C C . ASP A 1 94 ? 3.315 -15.386 -3.248 1.00 96.12 94 ASP A C 1
ATOM 726 O O . ASP A 1 94 ? 4.213 -16.115 -2.826 1.00 96.12 94 ASP A O 1
ATOM 730 N N . LEU A 1 95 ? 2.809 -14.389 -2.511 1.00 96.38 95 LEU A N 1
ATOM 731 C CA . LEU A 1 95 ? 3.245 -14.105 -1.142 1.00 96.38 95 LEU A CA 1
ATOM 732 C C . LEU A 1 95 ? 2.252 -14.639 -0.108 1.00 96.38 95 LEU A C 1
ATOM 734 O O . LEU A 1 95 ? 1.040 -14.448 -0.205 1.00 96.38 95 LEU A O 1
ATOM 738 N N . SER A 1 96 ? 2.784 -15.245 0.950 1.00 96.31 96 SER A N 1
ATOM 739 C CA . SER A 1 96 ? 2.014 -15.576 2.147 1.00 96.31 96 SER A CA 1
ATOM 740 C C . SER A 1 96 ? 1.616 -14.312 2.930 1.00 96.31 96 SER A C 1
ATOM 742 O O . SER A 1 96 ? 2.315 -13.295 2.869 1.00 96.31 96 SER A O 1
ATOM 744 N N . PRO A 1 97 ? 0.557 -14.359 3.764 1.00 95.88 97 PRO A N 1
ATOM 745 C CA . PRO A 1 97 ? 0.174 -13.225 4.611 1.00 95.88 97 PRO A CA 1
ATOM 746 C C . PRO A 1 97 ? 1.310 -12.694 5.500 1.00 95.88 97 PRO A C 1
ATOM 748 O O . PRO A 1 97 ? 1.424 -11.487 5.710 1.00 95.88 97 PRO A O 1
ATOM 751 N N . SER A 1 98 ? 2.187 -13.575 5.998 1.00 97.50 98 SER A N 1
ATOM 752 C CA . SER A 1 98 ? 3.364 -13.171 6.776 1.00 97.50 98 SER A CA 1
ATOM 753 C C . SER A 1 98 ? 4.386 -12.404 5.941 1.00 97.50 98 SER A C 1
ATOM 755 O O . SER A 1 98 ? 4.913 -11.401 6.414 1.00 97.50 98 SER A O 1
ATOM 757 N N . GLU A 1 99 ? 4.640 -12.828 4.701 1.00 97.06 99 GLU A N 1
ATOM 758 C CA . GLU A 1 99 ? 5.555 -12.127 3.793 1.00 97.06 99 GLU A CA 1
ATOM 759 C C . GLU A 1 99 ? 4.999 -10.758 3.397 1.00 97.06 99 GLU A C 1
ATOM 761 O O . GLU A 1 99 ? 5.738 -9.776 3.412 1.00 97.06 99 GLU A O 1
ATOM 766 N N . VAL A 1 100 ? 3.690 -10.672 3.126 1.00 97.25 100 VAL A N 1
ATOM 767 C CA . VAL A 1 100 ? 2.987 -9.405 2.866 1.00 97.25 100 VAL A CA 1
ATOM 768 C C . VAL A 1 100 ? 3.132 -8.455 4.056 1.00 97.25 100 VAL A C 1
ATOM 770 O O . VAL A 1 100 ? 3.484 -7.289 3.872 1.00 97.25 100 VAL A O 1
ATOM 773 N N . ASN A 1 101 ? 2.922 -8.937 5.284 1.00 96.88 101 ASN A N 1
ATOM 774 C CA . ASN A 1 101 ? 3.080 -8.122 6.488 1.00 96.88 101 ASN A CA 1
ATOM 775 C C . ASN A 1 101 ? 4.532 -7.640 6.672 1.00 96.88 101 ASN A C 1
ATOM 777 O O . ASN A 1 101 ? 4.771 -6.451 6.877 1.00 96.88 101 ASN A O 1
ATOM 781 N N . SER A 1 102 ? 5.518 -8.534 6.544 1.00 97.00 102 SER A N 1
ATOM 782 C CA . SER A 1 102 ? 6.939 -8.176 6.642 1.00 97.00 102 SER A CA 1
ATOM 783 C C . SER A 1 102 ? 7.355 -7.147 5.589 1.00 97.00 102 SER A C 1
ATOM 785 O O . SER A 1 102 ? 7.982 -6.145 5.937 1.00 97.00 102 SER A O 1
ATOM 787 N N . LEU A 1 103 ? 6.953 -7.351 4.332 1.00 96.56 103 LEU A N 1
ATOM 788 C CA . LEU A 1 103 ? 7.206 -6.427 3.228 1.00 96.56 103 LEU A CA 1
ATOM 789 C C . LEU A 1 103 ? 6.552 -5.062 3.477 1.00 96.56 103 LEU A C 1
ATOM 791 O O . LEU A 1 103 ? 7.182 -4.030 3.259 1.00 96.56 103 LEU A O 1
ATOM 795 N N . THR A 1 104 ? 5.317 -5.045 3.986 1.00 96.81 104 THR A N 1
ATOM 796 C CA . THR A 1 104 ? 4.616 -3.806 4.359 1.00 96.81 104 THR A CA 1
ATOM 797 C C . THR A 1 104 ? 5.436 -3.016 5.376 1.00 96.81 104 THR A C 1
ATOM 799 O O . THR A 1 104 ? 5.718 -1.838 5.164 1.00 96.81 104 THR A O 1
ATOM 802 N N . MET A 1 105 ? 5.880 -3.664 6.455 1.00 95.94 105 MET A N 1
ATOM 803 C CA . MET A 1 105 ? 6.649 -3.002 7.512 1.00 95.94 105 MET A CA 1
ATOM 804 C C . MET A 1 105 ? 8.013 -2.499 7.025 1.00 95.94 105 MET A C 1
ATOM 806 O O . MET A 1 105 ? 8.459 -1.436 7.456 1.00 95.94 105 MET A O 1
ATOM 810 N N . GLU A 1 106 ? 8.679 -3.236 6.136 1.00 94.94 106 GLU A N 1
ATOM 811 C CA . GLU A 1 106 ? 9.927 -2.798 5.502 1.00 94.94 106 GLU A CA 1
ATOM 812 C C . GLU A 1 106 ? 9.705 -1.549 4.643 1.00 94.94 106 GLU A C 1
ATOM 814 O O . GLU A 1 106 ? 10.405 -0.550 4.806 1.00 94.94 106 GLU A O 1
ATOM 819 N N . LEU A 1 107 ? 8.685 -1.567 3.783 1.00 95.19 107 LEU A N 1
ATOM 820 C CA . LEU A 1 107 ? 8.370 -0.442 2.911 1.00 95.19 107 LEU A CA 1
ATOM 821 C C . LEU A 1 107 ? 7.984 0.799 3.717 1.00 95.19 107 LEU A C 1
ATOM 823 O O . LEU A 1 107 ? 8.511 1.870 3.443 1.00 95.19 107 LEU A O 1
ATOM 827 N N . LEU A 1 108 ? 7.134 0.674 4.740 1.00 92.81 108 LEU A N 1
ATOM 828 C CA . LEU A 1 108 ? 6.730 1.811 5.576 1.00 92.81 108 LEU A CA 1
ATOM 829 C C . LEU A 1 108 ? 7.928 2.477 6.272 1.00 92.81 108 LEU A C 1
ATOM 831 O O . LEU A 1 108 ? 7.991 3.705 6.329 1.00 92.81 108 LEU A O 1
ATOM 835 N N . LYS A 1 109 ? 8.915 1.695 6.732 1.00 91.62 109 LYS A N 1
ATOM 836 C CA . LYS A 1 109 ? 10.162 2.234 7.307 1.00 91.62 109 LYS A CA 1
ATOM 837 C C . LYS A 1 109 ? 10.963 3.058 6.302 1.00 91.62 109 LYS A C 1
ATOM 839 O O . LYS A 1 109 ? 11.585 4.041 6.687 1.00 91.62 109 LYS A O 1
ATOM 844 N N . LEU A 1 110 ? 10.944 2.669 5.029 1.00 91.56 110 LEU A N 1
ATOM 845 C CA . LEU A 1 110 ? 11.689 3.351 3.975 1.00 91.56 110 LEU A CA 1
ATOM 846 C C . LEU A 1 110 ? 11.032 4.657 3.509 1.00 91.56 110 LEU A C 1
ATOM 848 O O . LEU A 1 110 ? 11.706 5.430 2.846 1.00 91.56 110 LEU A O 1
ATOM 852 N N . LYS A 1 111 ? 9.747 4.917 3.802 1.00 91.19 111 LYS A N 1
ATOM 853 C CA . LYS A 1 111 ? 8.977 6.029 3.198 1.00 91.19 111 LYS A CA 1
ATOM 854 C C . LYS A 1 111 ? 8.915 7.331 3.998 1.00 91.19 111 LYS A C 1
ATOM 856 O O . LYS A 1 111 ? 8.025 8.128 3.725 1.00 91.19 111 LYS A O 1
ATOM 861 N N . GLU A 1 112 ? 9.821 7.563 4.948 1.00 92.88 112 GLU A N 1
ATOM 862 C CA . GLU A 1 112 ? 9.908 8.856 5.666 1.00 92.88 112 GLU A CA 1
ATOM 863 C C . GLU A 1 112 ? 8.555 9.306 6.271 1.00 92.88 112 GLU A C 1
ATOM 865 O O . GLU A 1 112 ? 8.199 10.483 6.302 1.00 92.88 112 GLU A O 1
ATOM 870 N N . ILE A 1 113 ? 7.759 8.346 6.760 1.00 91.44 113 ILE A N 1
ATOM 871 C CA . ILE A 1 113 ? 6.437 8.607 7.354 1.00 91.44 113 ILE A CA 1
ATOM 872 C C . ILE A 1 113 ? 6.494 9.641 8.494 1.00 91.44 113 ILE A C 1
ATOM 874 O O . ILE A 1 113 ? 5.593 10.481 8.546 1.00 91.44 113 ILE A O 1
ATOM 878 N N . PRO A 1 114 ? 7.513 9.639 9.385 1.00 91.69 114 PRO A N 1
ATOM 879 C CA . PRO A 1 114 ? 7.625 10.663 10.422 1.00 91.69 114 PRO A CA 1
ATOM 880 C C . PRO A 1 114 ? 7.696 12.090 9.866 1.00 91.69 114 PRO A C 1
ATOM 882 O O . PRO A 1 114 ? 7.042 12.978 10.410 1.00 91.69 114 PRO A O 1
ATOM 885 N N . ASP A 1 115 ? 8.417 12.308 8.765 1.00 93.75 115 ASP A N 1
ATOM 886 C CA . ASP A 1 115 ? 8.551 13.630 8.146 1.00 93.75 115 ASP A CA 1
ATOM 887 C C . ASP A 1 115 ? 7.230 14.083 7.514 1.00 93.75 115 ASP A C 1
ATOM 889 O O . ASP A 1 115 ? 6.784 15.214 7.719 1.00 93.75 115 ASP A O 1
ATOM 893 N N . PHE A 1 116 ? 6.539 13.182 6.810 1.00 92.25 116 PHE A N 1
ATOM 894 C CA . PHE A 1 116 ? 5.206 13.464 6.272 1.00 92.25 116 PHE A CA 1
ATOM 895 C C . PHE A 1 116 ? 4.188 13.784 7.376 1.00 92.25 116 PHE A C 1
ATOM 897 O O . PHE A 1 116 ? 3.390 14.719 7.246 1.00 92.25 116 PHE A O 1
ATOM 904 N N . PHE A 1 117 ? 4.228 13.042 8.484 1.00 92.25 117 PHE A N 1
ATOM 905 C CA . PHE A 1 117 ? 3.398 13.321 9.650 1.00 92.25 117 PHE A CA 1
ATOM 906 C C . PHE A 1 117 ? 3.714 14.698 10.244 1.00 92.25 117 PHE A C 1
ATOM 908 O O . PHE A 1 117 ? 2.795 15.481 10.459 1.00 92.25 117 PHE A O 1
ATOM 915 N N . ALA A 1 118 ? 4.992 15.033 10.444 1.00 92.75 118 ALA A N 1
ATOM 916 C CA . ALA A 1 118 ? 5.395 16.333 10.974 1.00 92.75 118 ALA A CA 1
ATOM 917 C C . ALA A 1 118 ? 4.891 17.493 10.097 1.00 92.75 118 ALA A C 1
ATOM 919 O O . ALA A 1 118 ? 4.320 18.452 10.617 1.00 92.75 118 ALA A O 1
ATOM 920 N N . ILE A 1 119 ? 5.025 17.380 8.769 1.00 93.56 119 ILE A N 1
ATOM 921 C CA . ILE A 1 119 ? 4.521 18.378 7.812 1.00 93.56 119 ILE A CA 1
ATOM 922 C C . ILE A 1 119 ? 3.000 18.525 7.927 1.00 93.56 119 ILE A C 1
ATOM 924 O O . ILE A 1 119 ? 2.488 19.637 8.044 1.00 93.56 119 ILE A O 1
ATOM 928 N N . THR A 1 120 ? 2.260 17.416 7.885 1.00 92.50 120 THR A N 1
ATOM 929 C CA . THR A 1 120 ? 0.789 17.456 7.886 1.00 92.50 120 THR A CA 1
ATOM 930 C C . THR A 1 120 ? 0.208 17.901 9.226 1.00 92.50 120 THR A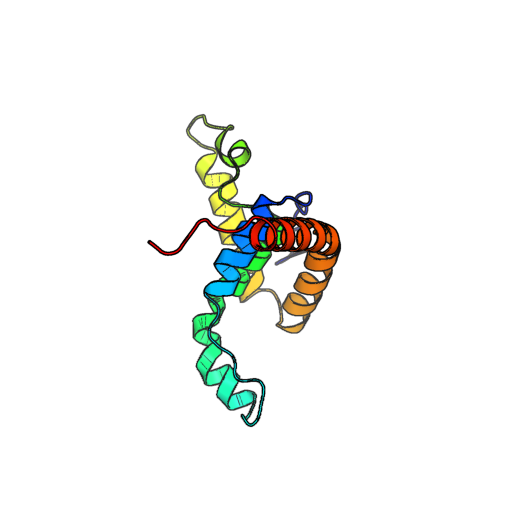 C 1
ATOM 932 O O . THR A 1 120 ? -0.755 18.668 9.231 1.00 92.50 120 THR A O 1
ATOM 935 N N . ALA A 1 121 ? 0.809 17.497 10.348 1.00 91.06 121 ALA A N 1
ATOM 936 C CA . ALA A 1 121 ? 0.437 17.958 11.681 1.00 91.06 121 ALA A CA 1
ATOM 937 C C . ALA A 1 121 ? 0.661 19.469 11.824 1.00 91.06 121 ALA A C 1
ATOM 939 O O . ALA A 1 121 ? -0.273 20.189 12.167 1.00 91.06 121 ALA A O 1
ATOM 940 N N . PHE A 1 122 ? 1.852 19.959 11.463 1.00 89.81 122 PHE A N 1
ATOM 941 C CA . PHE A 1 122 ? 2.186 21.384 11.513 1.00 89.81 122 PHE A CA 1
ATOM 942 C C . PHE A 1 122 ? 1.249 22.239 10.649 1.00 89.81 122 PHE A C 1
ATOM 944 O O . PHE A 1 122 ? 0.717 23.248 11.108 1.00 89.81 122 PHE A O 1
ATOM 951 N N . LEU A 1 123 ? 0.996 21.825 9.402 1.00 89.81 123 LEU A N 1
ATOM 952 C CA . LEU A 1 123 ? 0.085 22.545 8.507 1.00 89.81 123 LEU A CA 1
ATOM 953 C C . LEU A 1 123 ? -1.368 22.505 9.000 1.00 89.81 123 LEU A C 1
ATOM 955 O O . LEU A 1 123 ? -2.083 23.494 8.850 1.00 89.81 123 LEU A O 1
ATOM 959 N N . SER A 1 124 ? -1.803 21.393 9.600 1.00 87.56 124 SER A N 1
ATOM 960 C CA . SER A 1 124 ? -3.143 21.281 10.189 1.00 87.56 124 SER A CA 1
ATOM 961 C C . SER A 1 124 ? -3.293 22.191 11.403 1.00 87.56 124 SER A C 1
ATOM 963 O O . SER A 1 124 ? -4.311 22.862 11.531 1.00 87.56 124 SER A O 1
ATOM 965 N N . GLU A 1 125 ? -2.276 22.262 12.261 1.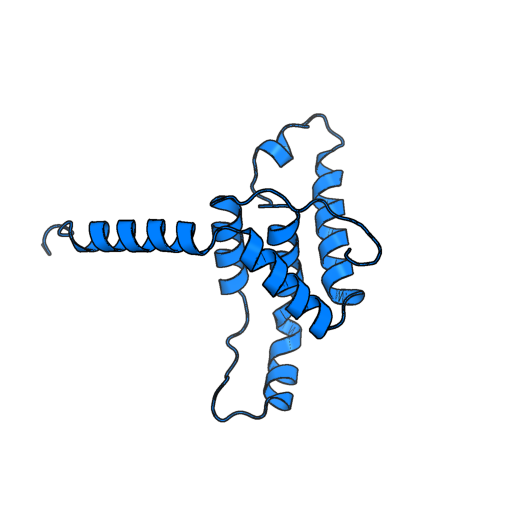00 84.19 125 GLU A N 1
ATOM 966 C CA . GLU A 1 125 ? -2.249 23.174 13.401 1.00 84.19 125 GLU A CA 1
ATOM 967 C C . GLU A 1 125 ? -2.282 24.634 12.941 1.00 84.19 125 GLU A C 1
ATOM 969 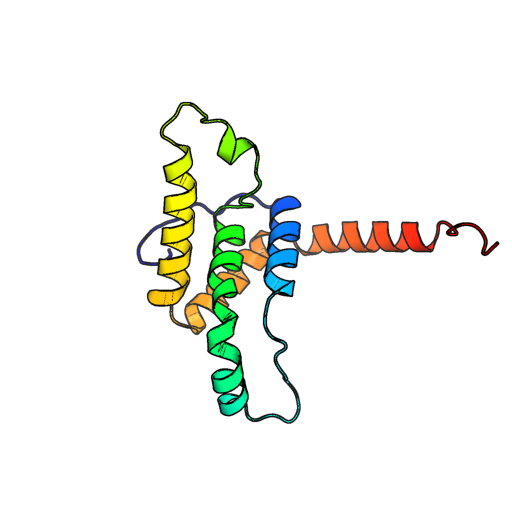O O . GLU A 1 125 ? -3.139 25.379 13.398 1.00 84.19 125 GLU A O 1
ATOM 974 N N . ILE A 1 126 ? -1.452 25.041 11.971 1.00 73.88 126 ILE A N 1
ATOM 975 C CA . ILE A 1 126 ? -1.536 26.395 11.393 1.00 73.88 126 ILE A CA 1
ATOM 976 C C . ILE A 1 126 ? -2.935 26.668 10.851 1.00 73.88 126 ILE A C 1
ATOM 978 O O . ILE A 1 126 ? -3.481 27.732 11.123 1.00 73.88 126 ILE A O 1
ATOM 982 N N . ASN A 1 127 ? -3.524 25.723 10.116 1.00 71.00 127 ASN A N 1
ATOM 983 C CA . ASN A 1 127 ? -4.869 25.881 9.573 1.00 71.00 127 ASN A CA 1
ATOM 984 C C . ASN A 1 127 ? -5.930 26.050 10.680 1.00 71.00 127 ASN A C 1
ATOM 986 O O . ASN A 1 127 ? -6.898 26.780 10.486 1.00 71.00 127 ASN A O 1
ATOM 990 N N . LEU A 1 128 ? -5.739 25.423 11.848 1.00 60.62 128 LEU A N 1
ATOM 991 C CA . LEU A 1 128 ? -6.567 25.623 13.045 1.00 60.62 128 LEU A CA 1
ATOM 992 C C . LEU A 1 128 ? -6.271 26.952 13.770 1.00 60.62 128 LEU A C 1
ATOM 994 O O . LEU A 1 128 ? -7.171 27.521 14.385 1.00 60.62 128 LEU A O 1
ATOM 998 N N . LEU A 1 129 ? -5.029 27.443 13.712 1.00 60.00 129 LEU A N 1
ATOM 999 C CA . LEU A 1 129 ? -4.576 28.678 14.363 1.00 60.00 129 LEU A CA 1
ATOM 1000 C C . LEU A 1 129 ? -4.882 29.938 13.541 1.00 60.00 129 LEU A C 1
ATOM 1002 O O . LEU A 1 129 ? -5.051 31.013 14.115 1.00 60.00 129 LEU A O 1
ATOM 1006 N N . THR A 1 130 ? -4.986 29.837 12.215 1.00 54.00 130 THR A N 1
ATOM 1007 C CA . THR A 1 130 ? -5.611 30.874 11.390 1.00 54.00 130 THR A CA 1
ATOM 1008 C C . THR A 1 130 ? -7.118 30.825 11.619 1.00 54.00 130 THR A C 1
ATOM 1010 O O . THR A 1 130 ? -7.739 29.835 11.230 1.00 54.00 130 THR A O 1
ATOM 1013 N N . PRO A 1 131 ? -7.749 31.858 12.212 1.00 52.81 131 PRO A N 1
ATOM 1014 C CA . PRO A 1 131 ? -9.194 31.868 12.368 1.00 52.81 131 PRO A CA 1
ATOM 1015 C C . PRO A 1 131 ? -9.825 31.739 10.983 1.00 52.81 131 PRO A C 1
ATOM 1017 O O . PRO A 1 131 ? -9.674 32.627 10.140 1.00 52.81 131 PRO A O 1
ATOM 1020 N N . THR A 1 132 ? -10.532 30.640 10.735 1.00 55.69 132 THR A N 1
ATOM 1021 C CA . THR A 1 132 ? -11.460 30.582 9.611 1.00 55.69 132 THR A CA 1
ATOM 1022 C C . THR A 1 132 ? -12.515 31.646 9.888 1.00 55.69 132 THR A C 1
ATOM 1024 O O . THR A 1 132 ? -13.195 31.638 10.914 1.00 55.69 132 THR A O 1
ATOM 1027 N N . GLY A 1 133 ? -12.519 32.677 9.045 1.00 56.97 133 GLY A N 1
ATOM 1028 C CA . GLY A 1 133 ? -13.285 33.891 9.268 1.00 56.97 133 GLY A CA 1
ATOM 1029 C C . GLY A 1 133 ? -14.754 33.598 9.562 1.00 56.97 133 GLY A C 1
ATOM 1030 O O . GLY A 1 133 ? -15.396 32.859 8.828 1.00 56.97 133 GLY A O 1
ATOM 1031 N N . LYS A 1 134 ? -15.234 34.211 10.647 1.00 49.56 134 LYS A N 1
ATOM 1032 C CA . LYS A 1 134 ? -16.608 34.654 10.923 1.00 49.56 134 LYS A CA 1
ATOM 1033 C C . LYS A 1 134 ? -17.721 33.817 10.280 1.00 49.56 134 LYS A C 1
ATOM 1035 O O . LYS A 1 134 ? -18.022 33.971 9.100 1.00 49.56 134 LYS A O 1
ATOM 1040 N N . ALA A 1 135 ? -18.436 33.083 11.130 1.00 48.50 135 ALA A N 1
ATOM 1041 C CA . ALA A 1 135 ? -19.866 32.883 10.939 1.00 48.50 135 ALA A CA 1
ATOM 1042 C C . ALA A 1 135 ? -20.522 34.243 10.624 1.00 48.50 135 ALA A C 1
ATOM 1044 O O . ALA A 1 135 ? -20.428 35.178 11.427 1.00 48.50 135 ALA A O 1
ATOM 1045 N N . VAL A 1 136 ? -21.119 34.348 9.438 1.00 44.44 136 VAL A N 1
ATOM 1046 C CA . VAL A 1 136 ? -22.083 35.381 9.044 1.00 44.44 136 VAL A CA 1
ATOM 1047 C C . VAL A 1 136 ? -23.314 34.650 8.545 1.00 44.44 136 VAL A C 1
ATOM 1049 O O . VAL A 1 136 ? -23.126 33.704 7.746 1.00 44.44 136 VAL A O 1
#